Protein 1MC2 (pdb70)

Sequence (122 aa):
SLFELGKMIWQETGKNPVKNYGLYGCNCGVGGRGEPLDATDRCCFVHKCCYKKLTDCDSKKDRYSYKWKNKAIVCGKNQPCMQEMCECDKAFAICLRENLDTYNKSFRYHLKPSCKKTSEQC

Secondary structure (DSSP, 8-state):
-HHHHHHHHHHHH-S-HHHHHSS-TTTSSSS---S-SSHHHHHHHHHHHHHTT-SSS-TTT----EEEETTEEEE-S--HHHHHHHHHHHHHHHHHHHTGGG--GGGSS--GGGPPPP----

Solvent-accessible surface area: 7280 Å² total; per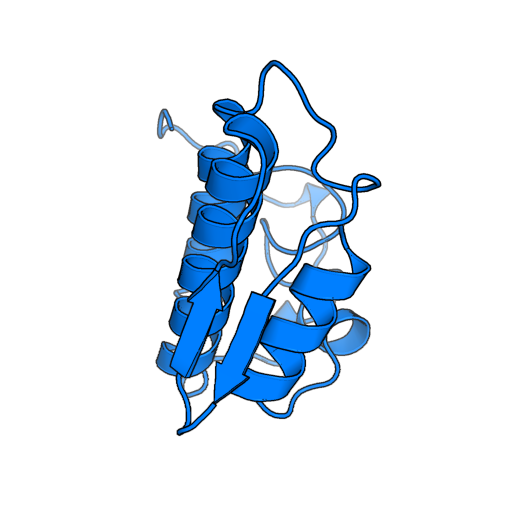-residue (Å²): 0,100,142,10,13,17,114,0,6,136,29,16,19,60,48,79,26,118,102,5,10,9,75,0,0,5,0,1,37,90,57,49,88,1,84,44,68,21,22,1,0,127,3,2,7,96,11,44,19,29,42,130,103,20,116,122,27,56,29,118,135,50,149,17,56,30,142,76,138,132,162,43,2,80,16,19,211,33,130,107,14,24,52,65,0,0,79,2,0,56,60,14,0,63,42,0,97,120,30,57,126,70,34,53,150,85,49,26,136,42,138,31,129,65,31,138,184,28,118,110,160,64

Radius of gyration: 13.83 Å; Cα contacts (8 Å, |Δi|>4): 204; chains: 1; bounding box: 40×31×24 Å

CATH classification: 1.20.90.10

Structure (mmCIF, N/CA/C/O backbone):
data_1MC2
#
_entry.id   1MC2
#
_cell.length_a   44.732
_cell.length_b   59.086
_cell.length_c   45.308
_cell.angle_alpha   90.00
_cell.angle_beta   117.43
_cell.angle_gamma   90.00
#
_symmetry.space_group_name_H-M   'C 1 2 1'
#
loop_
_entity.id
_entity.type
_entity.pdbx_description
1 polymer Acutohaemonlysin
2 non-polymer 'ISOPROPYL ALCOHOL'
3 water water
#
loop_
_atom_site.group_PDB
_atom_site.id
_atom_site.type_symbol
_atom_site.label_atom_id
_atom_site.label_alt_id
_atom_site.label_comp_id
_atom_site.label_asym_id
_atom_site.label_entity_id
_atom_site.label_seq_id
_atom_site.pdbx_PDB_ins_code
_atom_site.Cartn_x
_atom_site.Cartn_y
_atom_site.Cartn_z
_atom_site.occupancy
_atom_site.B_iso_or_equiv
_atom_site.auth_seq_id
_atom_site.auth_comp_id
_atom_site.auth_asym_id
_atom_site.auth_atom_id
_atom_site.pdbx_PDB_model_num
ATOM 1 N N . SER A 1 1 ? 15.431 2.722 3.034 1.00 6.37 1001 SER A N 1
ATOM 2 C CA . SER A 1 1 ? 14.315 2.991 2.112 1.00 7.14 1001 SER A CA 1
ATOM 3 C C . SER A 1 1 ? 13.192 1.997 2.420 1.00 6.18 1001 SER A C 1
ATOM 4 O O . SER A 1 1 ? 13.397 1.026 3.153 1.00 6.05 1001 SER A O 1
ATOM 7 N N . LEU A 1 2 ? 12.040 2.185 1.781 1.00 7.73 1002 LEU A N 1
ATOM 8 C CA . LEU A 1 2 ? 10.977 1.247 1.905 1.00 7.74 1002 LEU A CA 1
ATOM 9 C C . LEU A 1 2 ? 11.418 -0.168 1.507 1.00 6.12 1002 LEU A C 1
ATOM 10 O O . LEU A 1 2 ? 10.832 -1.151 1.997 1.00 7.03 1002 LEU A O 1
ATOM 15 N N . PHE A 1 3 ? 12.382 -0.327 0.606 1.00 5.54 1003 PHE A N 1
ATOM 16 C CA . PHE A 1 3 ? 12.822 -1.645 0.198 1.00 5.22 1003 PHE A CA 1
ATOM 17 C C . PHE A 1 3 ? 13.516 -2.407 1.345 1.00 5.28 1003 PHE A C 1
ATOM 18 O O . PHE A 1 3 ? 13.219 -3.585 1.570 1.00 6.75 1003 PHE A O 1
ATOM 26 N N . GLU A 1 4 ? 14.435 -1.763 2.036 1.00 5.08 1004 GLU A N 1
ATOM 27 C CA . GLU A 1 4 ? 15.050 -2.427 3.203 1.00 4.96 1004 GLU A CA 1
ATOM 28 C C . GLU A 1 4 ? 14.045 -2.688 4.293 1.00 4.99 1004 GLU A C 1
ATOM 29 O O . GLU A 1 4 ? 14.018 -3.766 4.892 1.00 5.68 1004 GLU A O 1
ATOM 35 N N . LEU A 1 5 ? 13.167 -1.705 4.560 1.00 5.22 1005 LEU A N 1
ATOM 36 C CA . LEU A 1 5 ? 12.188 -1.864 5.621 1.00 5.46 1005 LEU A CA 1
ATOM 37 C C . LEU A 1 5 ? 11.273 -3.058 5.322 1.00 5.35 1005 LEU A C 1
ATOM 38 O O . LEU A 1 5 ? 11.004 -3.910 6.178 1.00 5.39 1005 LEU A O 1
ATOM 43 N N . GLY A 1 6 ? 10.756 -3.129 4.085 1.00 5.23 1006 GLY A N 1
ATOM 44 C CA . GLY A 1 6 ? 9.889 -4.227 3.754 1.00 5.49 1006 GLY A CA 1
ATOM 45 C C . GLY A 1 6 ? 10.567 -5.575 3.877 1.00 5.64 1006 GLY A C 1
ATOM 46 O O . GLY A 1 6 ? 9.998 -6.539 4.368 1.00 6.06 1006 GLY A O 1
ATOM 47 N N . LYS A 1 7 ? 11.838 -5.634 3.424 1.00 5.67 1007 LYS A N 1
ATOM 48 C CA . LYS A 1 7 ? 12.555 -6.889 3.553 1.00 6.20 1007 LYS A CA 1
ATOM 49 C C . LYS A 1 7 ? 12.730 -7.293 5.006 1.00 5.48 1007 LYS A C 1
ATOM 50 O O . LYS A 1 7 ? 12.535 -8.473 5.351 1.00 6.22 1007 LYS A O 1
ATOM 56 N N . MET A 1 8 ? 13.078 -6.354 5.882 1.00 5.10 1008 MET A N 1
ATOM 57 C CA . MET A 1 8 ? 13.198 -6.655 7.278 1.00 5.17 1008 MET A CA 1
ATOM 58 C C . MET A 1 8 ? 11.898 -7.157 7.882 1.00 4.96 1008 MET A C 1
ATOM 59 O O . MET A 1 8 ? 11.869 -8.106 8.695 1.00 5.51 1008 MET A O 1
ATOM 64 N N . ILE A 1 9 ? 10.778 -6.507 7.542 1.00 5.07 1009 ILE A N 1
ATOM 65 C CA . ILE A 1 9 ? 9.469 -6.936 8.042 1.00 5.26 1009 ILE A CA 1
ATOM 66 C C . ILE A 1 9 ? 9.191 -8.349 7.590 1.00 5.49 1009 ILE A C 1
ATOM 67 O O . ILE A 1 9 ? 8.738 -9.186 8.396 1.00 5.94 1009 ILE A O 1
ATOM 72 N N . TRP A 1 10 ? 9.436 -8.674 6.319 1.00 5.70 1010 TRP A N 1
ATOM 73 C CA . TRP A 1 10 ? 9.233 -10.012 5.835 1.00 6.70 1010 TRP A CA 1
ATOM 74 C C . TRP A 1 10 ? 10.105 -11.006 6.519 1.00 6.31 1010 TRP A C 1
ATOM 75 O O . TRP A 1 10 ? 9.683 -12.100 6.911 1.00 8.02 1010 TRP A O 1
ATOM 94 N N . GLN A 1 11 ? 11.399 -10.678 6.704 1.00 6.23 1011 GLN A N 1
ATOM 95 C CA . GLN A 1 11 ? 12.331 -11.566 7.381 1.00 6.52 1011 GLN A CA 1
ATOM 96 C C . GLN A 1 11 ? 11.908 -11.858 8.809 1.00 6.48 1011 GLN A C 1
ATOM 97 O O . GLN A 1 11 ? 11.992 -13.005 9.295 1.00 8.20 1011 GLN A O 1
ATOM 103 N N . GLU A 1 12 ? 11.465 -10.841 9.547 1.00 5.73 1012 GLU A N 1
ATOM 104 C CA . GLU A 1 12 ? 11.111 -11.017 10.929 1.00 6.00 1012 GLU A CA 1
ATOM 105 C C . GLU A 1 12 ? 9.742 -11.676 11.141 1.00 6.87 1012 GLU A C 1
ATOM 106 O O . GLU A 1 12 ? 9.561 -12.411 12.102 1.00 8.52 1012 GLU A O 1
ATOM 112 N N . THR A 1 13 ? 8.762 -11.349 10.277 1.00 6.91 1013 THR A N 1
ATOM 113 C CA . THR A 1 13 ? 7.393 -11.764 10.511 1.00 7.27 1013 THR A CA 1
ATOM 114 C C . THR A 1 13 ? 6.889 -12.850 9.591 1.00 6.98 1013 THR A C 1
ATOM 115 O O . THR A 1 13 ? 5.868 -13.480 9.927 1.00 8.54 1013 THR A O 1
ATOM 119 N N . GLY A 1 14 ? 7.504 -13.015 8.419 1.00 7.13 1014 GLY A N 1
ATOM 120 C CA . GLY A 1 14 ? 6.997 -13.905 7.394 1.00 8.59 1014 GLY A CA 1
ATOM 121 C C . GLY A 1 14 ? 5.780 -13.375 6.680 1.00 9.56 1014 GLY A C 1
ATOM 122 O O . GLY A 1 14 ? 5.285 -14.078 5.774 1.00 18.18 1014 GLY A O 1
ATOM 123 N N . LYS A 1 15 ? 5.294 -12.235 6.925 1.00 7.23 1015 LYS A N 1
ATOM 124 C CA . LYS A 1 15 ? 4.118 -11.569 6.356 1.00 7.91 1015 LYS A CA 1
ATOM 125 C C . LYS A 1 15 ? 4.534 -10.680 5.206 1.00 8.40 1015 LYS A C 1
ATOM 126 O O . LYS A 1 15 ? 5.522 -9.965 5.269 1.00 9.37 1015 LYS A O 1
ATOM 132 N N . ASN A 1 16 ? 3.708 -10.651 4.129 1.00 8.02 1016 ASN A N 1
ATOM 133 C CA . ASN A 1 16 ? 3.932 -9.665 3.104 1.00 7.79 1016 ASN A CA 1
ATOM 134 C C . ASN A 1 16 ? 3.790 -8.274 3.726 1.00 6.58 1016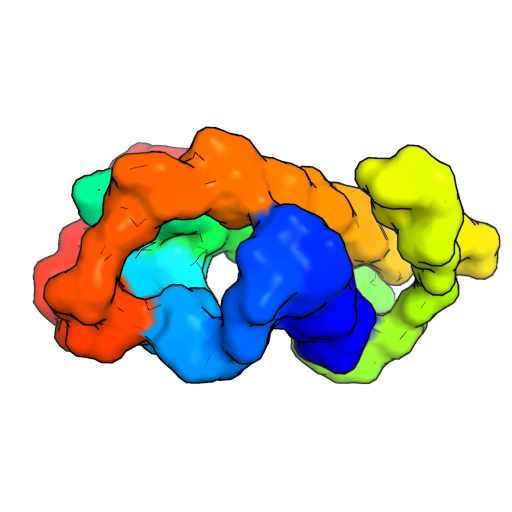 ASN A C 1
ATOM 135 O O . ASN A 1 16 ? 2.735 -7.984 4.333 1.00 6.42 1016 ASN A O 1
ATOM 140 N N . PRO A 1 17 ? 4.795 -7.428 3.608 1.00 6.57 1017 PRO A N 1
ATOM 141 C CA . PRO A 1 17 ? 4.724 -6.170 4.386 1.00 6.70 1017 PRO A CA 1
ATOM 142 C C . PRO A 1 17 ? 3.643 -5.207 3.929 1.00 5.68 1017 PRO A C 1
ATOM 143 O O . PRO A 1 17 ? 2.985 -4.635 4.779 1.00 6.96 1017 PRO A O 1
ATOM 147 N N . VAL A 1 18 ? 3.460 -5.011 2.620 1.00 6.09 1018 VAL A N 1
ATOM 148 C CA . VAL A 1 18 ? 2.480 -4.013 2.199 1.00 7.01 1018 VAL A CA 1
ATOM 149 C C . VAL A 1 18 ? 1.042 -4.458 2.499 1.00 6.08 1018 VAL A C 1
ATOM 150 O O . VAL A 1 18 ? 0.242 -3.675 2.995 1.00 6.60 1018 VAL A O 1
ATOM 157 N N . LYS A 1 19 ? 0.737 -5.730 2.251 1.00 6.42 1019 LYS A N 1
ATOM 158 C CA . LYS A 1 19 ? -0.567 -6.250 2.600 1.00 6.45 1019 LYS A CA 1
ATOM 159 C C . LYS A 1 19 ? -0.855 -6.058 4.077 1.00 6.07 1019 LYS A C 1
ATOM 160 O O . LYS A 1 19 ? -1.945 -5.671 4.494 1.00 6.65 1019 LYS A O 1
ATOM 166 N N . ASN A 1 20 ? 0.122 -6.444 4.920 1.00 5.60 1020 ASN A N 1
ATOM 167 C CA . ASN A 1 20 ? -0.148 -6.564 6.335 1.00 5.54 1020 ASN A CA 1
ATOM 168 C C . ASN A 1 20 ? 0.029 -5.265 7.134 1.00 5.37 1020 ASN A C 1
ATOM 169 O O . ASN A 1 20 ? -0.605 -5.112 8.178 1.00 5.59 1020 ASN A O 1
ATOM 174 N N . TYR A 1 21 ? 0.917 -4.401 6.635 1.00 5.22 1022 TYR A N 1
ATOM 175 C CA . TYR A 1 21 ? 1.291 -3.208 7.400 1.00 5.32 1022 TYR A CA 1
ATOM 176 C C . TYR A 1 21 ? 1.243 -1.921 6.552 1.00 5.96 1022 TYR A C 1
ATOM 177 O O . TYR A 1 21 ? 1.660 -0.880 7.049 1.00 7.47 1022 TYR A O 1
ATOM 186 N N . GLY A 1 22 ? 0.778 -2.015 5.315 1.00 5.58 1023 GLY A N 1
ATOM 187 C CA . GLY A 1 22 ? 0.667 -0.807 4.486 1.00 6.53 1023 GLY A CA 1
ATOM 188 C C . GLY A 1 22 ? -0.466 0.117 4.812 1.00 6.37 1023 GLY A C 1
ATOM 189 O O . GLY A 1 22 ? -0.425 1.290 4.454 1.00 7.29 1023 GLY A O 1
ATOM 190 N N . LEU A 1 23 ? -1.477 -0.399 5.493 1.00 6.30 1024 LEU A N 1
ATOM 191 C CA . LEU A 1 23 ? -2.642 0.401 5.842 1.00 7.85 1024 LEU A CA 1
ATOM 192 C C . LEU A 1 23 ? -3.225 0.026 7.204 1.00 6.35 1024 LEU A C 1
ATOM 193 O O . LEU A 1 23 ? -4.372 0.338 7.505 1.00 7.20 1024 LEU A O 1
ATOM 202 N N . TYR A 1 24 ? -2.397 -0.637 8.049 1.00 5.44 1025 TYR A N 1
ATOM 203 C CA . TYR A 1 24 ? -2.891 -1.156 9.315 1.00 5.33 1025 TYR A CA 1
ATOM 204 C C . TYR A 1 24 ? -3.078 -0.046 10.351 1.00 5.43 1025 TYR A C 1
ATOM 205 O O . TYR A 1 24 ? -2.190 0.790 10.586 1.00 5.60 1025 TYR A O 1
ATOM 214 N N . GLY A 1 25 ? -4.213 -0.110 11.034 1.00 5.52 1026 GLY A N 1
ATOM 215 C CA . GLY A 1 25 ? -4.447 0.744 12.193 1.00 6.12 1026 GLY A CA 1
ATOM 216 C C . GLY A 1 25 ? -4.323 2.207 11.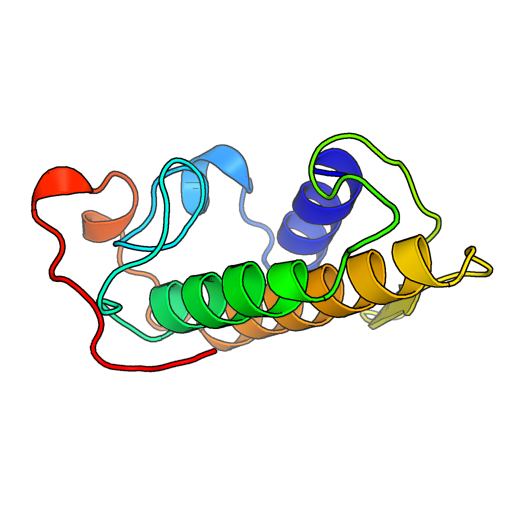852 1.00 6.25 1026 GLY A C 1
ATOM 217 O O . GLY A 1 25 ? -4.573 2.673 10.740 1.00 6.70 1026 GLY A O 1
ATOM 218 N N . CYS A 1 26 ? -3.967 2.970 12.906 1.00 6.59 1027 CYS A N 1
ATOM 219 C CA . CYS A 1 26 ? -3.845 4.407 12.782 1.00 7.37 1027 CYS A CA 1
ATOM 220 C C . CYS A 1 26 ? -2.445 4.914 12.455 1.00 7.16 1027 CYS A C 1
ATOM 221 O O . CYS A 1 26 ? -2.269 6.102 12.238 1.00 9.30 1027 CYS A O 1
ATOM 224 N N . ASN A 1 27 ? -1.467 4.019 12.431 1.00 5.78 1028 ASN A N 1
ATOM 225 C CA . ASN A 1 27 ? -0.079 4.451 12.268 1.00 5.90 1028 ASN A CA 1
ATOM 226 C C . ASN A 1 27 ? 0.718 3.727 11.245 1.00 5.52 1028 ASN A C 1
ATOM 227 O O . ASN A 1 27 ? 1.830 4.201 10.892 1.00 6.28 1028 ASN A O 1
ATOM 232 N N . CYS A 1 28 ? 0.292 2.569 10.759 1.00 5.26 1029 CYS A N 1
ATOM 233 C CA . CYS A 1 28 ? 1.127 1.793 9.859 1.00 5.13 1029 CYS A CA 1
ATOM 234 C C . CYS A 1 28 ? 0.899 2.180 8.398 1.00 5.91 1029 CYS A C 1
ATOM 235 O O . CYS A 1 28 ? -0.233 2.169 7.923 1.00 7.20 1029 CYS A O 1
ATOM 238 N N . GLY A 1 29 ? 1.986 2.451 7.697 1.00 6.39 1030 GLY A N 1
ATOM 239 C CA . GLY A 1 29 ? 1.925 2.610 6.266 1.00 7.76 1030 GLY A CA 1
ATOM 240 C C . GLY A 1 29 ? 1.540 3.978 5.873 1.00 8.86 1030 GLY A C 1
ATOM 241 O O . GLY A 1 29 ? 2.116 4.937 6.310 1.00 12.62 1030 GLY A O 1
ATOM 242 N N . VAL A 1 30 ? 0.563 4.028 4.959 1.00 10.10 1031 VAL A N 1
ATOM 243 C CA . VAL A 1 30 ? 0.105 5.316 4.453 1.00 12.70 1031 VAL A CA 1
ATOM 244 C C . VAL A 1 30 ? -0.494 6.215 5.533 1.00 15.51 1031 VAL A C 1
ATOM 245 O O . VAL A 1 30 ? -0.915 5.730 6.563 1.00 14.83 1031 VAL A O 1
ATOM 249 N N . GLY A 1 31 ? -0.357 7.496 5.355 1.00 16.20 1032 GLY A N 1
ATOM 250 C CA . GLY A 1 31 ? -0.896 8.393 6.377 1.00 17.23 1032 GLY A CA 1
ATOM 251 C C . GLY A 1 31 ? 0.148 8.709 7.420 1.00 15.43 1032 GLY A C 1
ATOM 252 O O . GLY A 1 31 ? 1.334 8.303 7.372 1.00 18.61 1032 GLY A O 1
ATOM 253 N N . GLY A 1 32 ? -0.362 9.402 8.438 1.00 16.72 1033 GLY A N 1
ATOM 254 C CA . GLY A 1 32 ? 0.548 9.884 9.515 1.00 14.11 1033 GLY A CA 1
ATOM 255 C C . GLY A 1 32 ? 0.317 9.045 10.780 1.00 8.97 1033 GLY A C 1
ATOM 256 O O . GLY A 1 32 ? 0.155 7.842 10.709 1.00 11.36 1033 GLY A O 1
ATOM 257 N N . ARG A 1 33 ? 0.396 9.712 11.916 1.00 8.34 1034 ARG A N 1
ATOM 258 C CA . ARG A 1 33 ? 0.227 9.108 13.210 1.00 7.79 1034 ARG A CA 1
ATOM 259 C C . ARG A 1 33 ? -1.098 9.500 13.861 1.00 7.87 1034 ARG A C 1
ATOM 260 O O . ARG A 1 33 ? -1.669 10.585 13.659 1.00 9.25 1034 ARG A O 1
ATOM 268 N N . GLY A 1 34 ? -1.559 8.683 14.768 1.00 7.76 1035 GLY A N 1
ATOM 269 C CA . GLY A 1 34 ? -2.757 8.871 15.561 1.00 8.84 1035 GLY A CA 1
ATOM 270 C C . GLY A 1 34 ? -2.738 7.945 16.739 1.00 8.32 1035 GLY A C 1
ATOM 271 O O . GLY A 1 34 ? -1.834 7.117 16.830 1.00 8.34 1035 GLY A O 1
ATOM 272 N N . GLU A 1 35 ? -3.686 8.059 17.671 1.00 9.07 1036 GLU A N 1
ATOM 273 C CA . GLU A 1 35 ? -3.660 7.218 18.836 1.00 9.37 1036 GLU A CA 1
ATOM 274 C C . GLU A 1 35 ? -3.697 5.737 18.388 1.00 8.49 1036 GLU A C 1
ATOM 275 O O . GLU A 1 35 ? -4.596 5.324 17.586 1.00 9.35 1036 GLU A O 1
ATOM 281 N N . PRO A 1 36 ? -2.759 4.928 18.825 1.00 8.45 1037 PRO A N 1
ATOM 282 C CA . PRO A 1 36 ? -2.713 3.556 18.327 1.00 7.84 1037 PRO A CA 1
ATOM 283 C C . PRO A 1 36 ? -3.826 2.696 18.826 1.00 7.69 1037 PRO A C 1
ATOM 284 O O . PRO A 1 36 ? -4.323 2.831 19.957 1.00 9.35 1037 PRO A O 1
ATOM 288 N N . LEU A 1 37 ? -4.204 1.736 17.978 1.00 6.97 1038 LEU A N 1
ATOM 289 C CA . LEU A 1 37 ? -5.317 0.821 18.297 1.00 7.45 1038 LEU A CA 1
ATOM 290 C C . LEU A 1 37 ? -4.901 -0.380 19.110 1.00 7.13 1038 LEU A C 1
ATOM 291 O O . LEU A 1 37 ? -5.745 -1.018 19.756 1.00 8.58 1038 LEU A O 1
ATOM 296 N N . ASP A 1 38 ? -3.636 -0.785 19.039 1.00 6.29 1039 ASP A N 1
ATOM 297 C CA . ASP A 1 38 ? -3.146 -2.045 19.632 1.00 6.24 1039 ASP A CA 1
ATOM 298 C C . ASP A 1 38 ? -1.610 -2.031 19.576 1.00 5.55 1039 ASP A C 1
ATOM 299 O O . ASP A 1 38 ? -1.002 -1.023 19.193 1.00 5.64 1039 ASP A O 1
ATOM 304 N N . ALA A 1 39 ? -1.005 -3.125 19.978 1.00 5.43 1040 ALA A N 1
ATOM 305 C CA . ALA A 1 39 ? 0.446 -3.171 20.108 1.00 5.27 1040 ALA A CA 1
ATOM 306 C C . ALA A 1 39 ? 1.138 -3.046 18.747 1.00 5.07 1040 ALA A C 1
ATOM 307 O O . ALA A 1 39 ? 2.155 -2.374 18.634 1.00 5.20 1040 ALA A O 1
ATOM 309 N N . THR A 1 40 ? 0.636 -3.758 17.725 1.00 4.92 1041 THR A N 1
ATOM 310 C CA . THR A 1 40 ? 1.199 -3.603 16.391 1.00 4.61 1041 THR A CA 1
ATOM 311 C C . THR A 1 40 ? 1.194 -2.150 15.960 1.00 4.65 1041 THR A C 1
ATOM 312 O O . THR A 1 40 ? 2.173 -1.606 15.437 1.00 4.57 1041 THR A O 1
ATOM 316 N N . ASP A 1 41 ? 0.042 -1.485 16.180 1.00 4.69 1042 ASP A N 1
ATOM 317 C CA . ASP A 1 41 ? -0.083 -0.103 15.763 1.00 5.05 1042 ASP A CA 1
ATOM 318 C C . ASP A 1 41 ? 0.878 0.785 16.567 1.00 4.91 1042 ASP A C 1
ATOM 319 O O . ASP A 1 41 ? 1.435 1.761 16.018 1.00 5.38 1042 ASP A O 1
ATOM 324 N N . ARG A 1 42 ? 1.085 0.495 17.823 1.00 5.17 1043 ARG A N 1
ATOM 325 C CA . ARG A 1 42 ? 2.082 1.221 18.618 1.00 5.56 1043 ARG A CA 1
ATOM 326 C C . ARG A 1 42 ? 3.462 1.071 18.029 1.00 4.97 1043 ARG A C 1
ATOM 327 O O . ARG A 1 42 ? 4.243 2.046 17.979 1.00 5.38 1043 ARG A O 1
ATOM 342 N N . CYS A 1 43 ? 3.823 -0.118 17.534 1.00 4.41 1044 CYS A N 1
ATOM 343 C CA . CYS A 1 43 ? 5.099 -0.267 16.859 1.00 4.23 1044 CYS A CA 1
ATOM 344 C C . CYS A 1 43 ? 5.240 0.754 15.742 1.00 4.13 1044 CYS A C 1
ATOM 345 O O . CYS A 1 43 ? 6.289 1.360 15.543 1.00 4.36 1044 CYS A O 1
ATOM 348 N N . CYS A 1 44 ? 4.157 0.899 14.955 1.00 4.03 1045 CYS A N 1
ATOM 349 C CA . CYS A 1 44 ? 4.160 1.792 13.829 1.00 4.31 1045 CYS A CA 1
ATOM 350 C C . CYS A 1 44 ? 4.255 3.281 14.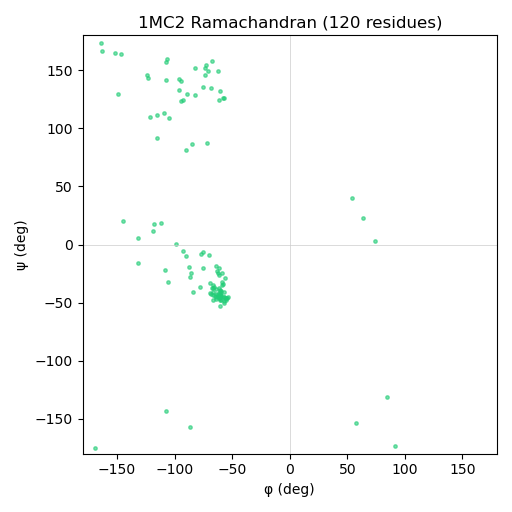272 1.00 4.34 1045 CYS A C 1
ATOM 351 O O . CYS A 1 44 ? 4.914 4.074 13.583 1.00 4.72 1045 CYS A O 1
ATOM 354 N N . PHE A 1 45 ? 3.611 3.631 15.361 1.00 4.62 1046 PHE A N 1
ATOM 355 C CA . PHE A 1 45 ? 3.705 4.977 15.916 1.00 4.82 1046 PHE A CA 1
ATOM 356 C C . PHE A 1 45 ? 5.174 5.274 16.283 1.00 4.78 1046 PHE A C 1
ATOM 357 O O . PHE A 1 45 ? 5.728 6.311 15.907 1.00 5.21 1046 PHE A O 1
ATOM 365 N N . VAL A 1 46 ? 5.765 4.368 17.072 1.00 4.49 1047 VAL A N 1
ATOM 366 C CA . VAL A 1 46 ? 7.158 4.548 17.513 1.00 4.83 1047 VAL A CA 1
ATOM 367 C C . VAL A 1 46 ? 8.076 4.681 16.339 1.00 4.39 1047 VAL A C 1
ATOM 368 O O . VAL A 1 46 ? 8.997 5.515 16.300 1.00 4.96 1047 VAL A O 1
ATOM 372 N N . HIS A 1 47 ? 7.860 3.864 15.278 1.00 4.25 1048 HIS A N 1
ATOM 373 C CA . HIS A 1 47 ? 8.702 3.908 14.105 1.00 4.11 1048 HIS A CA 1
ATOM 374 C C . HIS A 1 47 ? 8.631 5.232 13.369 1.00 4.16 1048 HIS A C 1
ATOM 375 O O . HIS A 1 47 ? 9.646 5.799 12.987 1.00 4.78 1048 HIS A O 1
ATOM 382 N N . LYS A 1 48 ? 7.403 5.766 13.169 1.00 4.50 1049 LYS A N 1
ATOM 383 C CA . LYS A 1 48 ? 7.305 7.067 12.531 1.00 5.74 1049 LYS A CA 1
ATOM 384 C C . LYS A 1 48 ? 7.952 8.158 13.413 1.00 5.71 1049 LYS A C 1
ATOM 385 O O . LYS A 1 48 ? 8.581 9.059 12.887 1.00 6.22 1049 LYS A O 1
ATOM 391 N N . CYS A 1 49 ? 7.793 8.079 14.726 1.00 5.84 1050 CYS A N 1
ATOM 392 C CA . CYS A 1 49 ? 8.514 9.013 15.578 1.00 6.03 1050 CYS A CA 1
ATOM 393 C C . CYS A 1 49 ? 10.021 8.873 15.433 1.00 6.07 1050 CYS A C 1
ATOM 394 O O . CYS A 1 49 ? 10.722 9.895 15.437 1.00 6.79 1050 CYS A O 1
ATOM 397 N N . CYS A 1 50 ? 10.499 7.658 15.273 1.00 5.74 1051 CYS A N 1
ATOM 398 C CA . CYS A 1 50 ? 11.951 7.419 15.108 1.00 5.87 1051 CYS A CA 1
ATOM 399 C C . CYS A 1 50 ? 12.476 8.133 13.896 1.00 6.04 1051 CYS A C 1
ATOM 400 O O . CYS A 1 50 ? 13.547 8.719 13.911 1.00 7.23 1051 CYS A O 1
ATOM 403 N N . TYR A 1 51 ? 11.695 8.116 12.825 1.00 5.83 1052 TYR A N 1
ATOM 404 C CA . TYR A 1 51 ? 12.068 8.784 11.611 1.00 6.70 1052 TYR A CA 1
ATOM 405 C C . TYR A 1 51 ? 12.175 10.297 11.797 1.00 6.83 1052 TYR A C 1
ATOM 406 O O . TYR A 1 51 ? 12.830 10.943 10.929 1.00 6.95 1052 TYR A O 1
ATOM 415 N N . LYS A 1 52 ? 11.622 10.924 12.814 1.00 8.48 1053 LYS A N 1
ATOM 416 C CA . LYS A 1 52 ? 11.743 12.406 12.980 1.00 10.33 1053 LYS A CA 1
ATOM 417 C C . LYS A 1 52 ? 13.204 12.828 13.129 1.00 9.84 1053 LYS A C 1
ATOM 418 O O . LYS A 1 52 ? 13.472 13.941 12.744 1.00 13.15 1053 LYS A O 1
ATOM 424 N N . LYS A 1 53 ? 14.104 11.989 13.61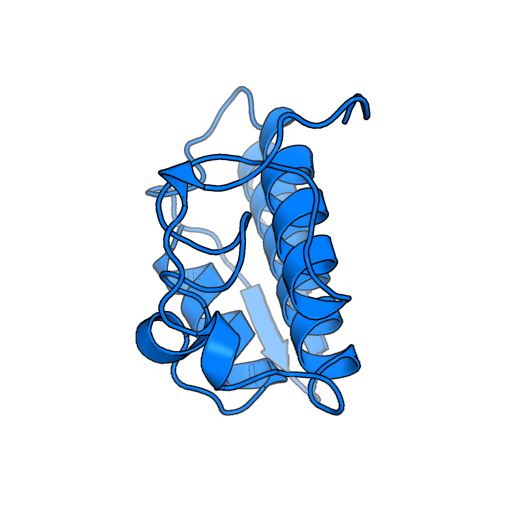1 1.00 9.91 1057 LYS A N 1
ATOM 425 C CA . LYS A 1 53 ? 15.512 12.403 13.732 1.00 10.69 1057 LYS A CA 1
ATOM 426 C C . LYS A 1 53 ? 16.284 12.451 12.447 1.00 10.71 1057 LYS A C 1
ATOM 427 O O . LYS A 1 53 ? 17.433 12.878 12.403 1.00 12.34 1057 LYS A O 1
ATOM 433 N N . LEU A 1 54 ? 15.671 11.995 11.363 1.00 9.74 1058 LEU A N 1
ATOM 434 C CA . LEU A 1 54 ? 16.392 11.927 10.096 1.00 10.48 1058 LEU A CA 1
ATOM 435 C C . LEU A 1 54 ? 16.364 13.222 9.360 1.00 12.91 1058 LEU A C 1
ATOM 436 O O . LEU A 1 54 ? 15.631 13.445 8.416 1.00 21.50 1058 LEU A O 1
ATOM 441 N N . THR A 1 55 ? 17.337 14.060 9.716 1.00 11.23 1059 THR A N 1
ATOM 442 C CA . THR A 1 55 ? 17.395 15.373 9.130 1.00 13.14 1059 THR A CA 1
ATOM 443 C C . THR A 1 55 ? 18.170 15.451 7.825 1.00 10.45 1059 THR A C 1
ATOM 444 O O . THR A 1 55 ? 17.969 16.404 7.072 1.00 12.46 1059 THR A O 1
ATOM 448 N N . ASP A 1 56 ? 19.006 14.470 7.582 1.00 9.85 1060 ASP A N 1
ATOM 449 C CA . ASP A 1 56 ? 19.931 14.519 6.449 1.00 10.90 1060 ASP A CA 1
ATOM 450 C C . ASP A 1 56 ? 19.712 13.423 5.423 1.00 10.36 1060 ASP A C 1
ATOM 451 O O . ASP A 1 56 ? 20.586 13.176 4.574 1.00 12.96 1060 ASP A O 1
ATOM 456 N N . CYS A 1 57 ? 18.548 12.771 5.431 1.00 8.98 1061 CYS A N 1
ATOM 457 C CA . CYS A 1 57 ? 18.299 11.642 4.552 1.00 8.56 1061 CYS A CA 1
ATOM 458 C C . CYS A 1 57 ? 16.796 11.407 4.486 1.00 8.33 1061 CYS A C 1
ATOM 459 O O . CYS A 1 57 ? 16.049 11.914 5.338 1.00 10.05 1061 CYS A O 1
ATOM 462 N N . ASP A 1 58 ? 16.404 10.584 3.510 1.00 8.36 1067 ASP A N 1
ATOM 463 C CA . ASP A 1 58 ? 14.989 10.353 3.145 1.00 8.57 1067 ASP A CA 1
ATOM 464 C C . ASP A 1 58 ? 14.610 8.915 3.420 1.00 7.15 1067 ASP A C 1
ATOM 465 O O . ASP A 1 58 ? 15.127 7.981 2.814 1.00 7.60 1067 ASP A O 1
ATOM 470 N N . SER A 1 59 ? 13.755 8.733 4.395 1.00 7.44 1068 SER A N 1
ATOM 471 C CA . SER A 1 59 ? 13.369 7.400 4.915 1.00 7.79 1068 SER A CA 1
ATOM 472 C C . SER A 1 59 ? 12.692 6.554 3.890 1.00 7.78 1068 SER A C 1
ATOM 473 O O . SER A 1 59 ? 12.713 5.318 4.046 1.00 8.73 1068 SER A O 1
ATOM 476 N N . LYS A 1 60 ? 12.082 7.145 2.903 1.00 8.02 1069 LYS A N 1
ATOM 477 C CA . LYS A 1 60 ? 11.380 6.415 1.888 1.00 8.95 1069 LYS A CA 1
ATOM 478 C C . LYS A 1 60 ? 12.290 5.909 0.766 1.00 8.67 1069 LYS A C 1
ATOM 479 O O . LYS A 1 60 ? 12.163 4.808 0.264 1.00 10.32 1069 LYS A O 1
ATOM 485 N N . LYS A 1 61 ? 13.226 6.747 0.344 1.00 8.39 1070 LYS A N 1
ATOM 486 C CA . LYS A 1 61 ? 13.979 6.561 -0.884 1.00 10.44 1070 LYS A CA 1
ATOM 487 C C . LYS A 1 61 ? 15.411 6.101 -0.721 1.00 7.33 1070 LYS A C 1
ATOM 488 O O . LYS A 1 61 ? 15.944 5.424 -1.579 1.00 8.33 1070 LYS A O 1
ATOM 494 N N . ASP A 1 62 ? 16.062 6.516 0.362 1.00 7.21 1071 ASP A N 1
ATOM 495 C CA . ASP A 1 62 ? 17.519 6.320 0.438 1.00 6.90 1071 ASP A CA 1
ATOM 496 C C . ASP A 1 62 ? 17.845 4.908 0.894 1.00 5.98 1071 ASP A C 1
ATOM 497 O O . ASP A 1 62 ? 17.332 4.400 1.882 1.00 8.03 1071 ASP A O 1
ATOM 502 N N . ARG A 1 63 ? 18.708 4.253 0.123 1.00 6.18 1072 ARG A N 1
ATOM 503 C CA . ARG A 1 63 ? 19.082 2.870 0.336 1.00 6.12 1072 ARG A CA 1
ATOM 504 C C . ARG A 1 63 ? 20.163 2.792 1.396 1.00 5.73 1072 ARG A C 1
ATOM 505 O O . ARG A 1 63 ? 20.985 3.711 1.566 1.00 8.11 1072 ARG A O 1
ATOM 513 N N . TYR A 1 64 ? 20.241 1.688 2.130 1.00 6.44 1073 TYR A N 1
ATOM 514 C CA . TYR A 1 64 ? 21.259 1.467 3.119 1.00 5.82 1073 TYR A CA 1
ATOM 515 C C . TYR A 1 64 ? 21.596 -0.012 3.146 1.00 5.30 1073 TYR A C 1
ATOM 516 O O . TYR A 1 64 ? 20.866 -0.842 2.620 1.00 6.53 1073 TYR A O 1
ATOM 525 N N . SER A 1 65 ? 22.705 -0.375 3.739 1.00 5.84 1074 SER A N 1
ATOM 526 C CA . SER A 1 65 ? 23.205 -1.698 3.841 1.00 5.84 1074 SER A CA 1
ATOM 527 C C . SER A 1 65 ? 22.817 -2.333 5.169 1.00 5.38 1074 SER A C 1
ATOM 528 O O . SER A 1 65 ? 23.026 -1.752 6.258 1.00 6.01 1074 SER A O 1
ATOM 531 N N . TYR A 1 66 ? 22.323 -3.567 5.130 1.00 5.89 1075 TYR A N 1
ATOM 532 C CA . TYR A 1 66 ? 22.173 -4.357 6.334 1.00 5.79 1075 TYR A CA 1
ATOM 533 C C . TYR A 1 66 ? 22.279 -5.826 5.946 1.00 6.55 1075 TYR A C 1
ATOM 534 O O . TYR A 1 66 ? 22.132 -6.165 4.780 1.00 7.60 1075 TYR A O 1
ATOM 543 N N . LYS A 1 67 ? 22.469 -6.675 6.937 1.00 6.96 1076 LYS A N 1
ATOM 544 C CA . LYS A 1 67 ? 22.480 -8.103 6.764 1.00 8.58 1076 LYS A CA 1
ATOM 545 C C . LYS A 1 67 ? 21.452 -8.761 7.640 1.00 6.87 1076 LYS A C 1
ATOM 546 O O . LYS A 1 67 ? 21.246 -8.358 8.789 1.00 8.00 1076 LYS A O 1
ATOM 552 N N . TRP A 1 68 ? 20.833 -9.796 7.151 1.00 7.31 1077 TRP A N 1
ATOM 553 C CA . TRP A 1 68 ? 19.961 -10.731 7.896 1.00 7.03 1077 TRP A CA 1
ATOM 554 C C . TRP A 1 68 ? 20.774 -11.992 8.079 1.00 7.75 1077 TRP A C 1
ATOM 555 O O . TRP A 1 68 ? 21.072 -12.703 7.098 1.00 10.37 1077 TRP A O 1
ATOM 566 N N . LYS A 1 69 ? 21.196 -12.236 9.302 1.00 8.38 1078 LYS A N 1
ATOM 567 C CA . LYS A 1 69 ? 22.163 -13.328 9.572 1.00 11.33 1078 LYS A CA 1
ATOM 568 C C . LYS A 1 69 ? 21.893 -13.862 10.972 1.00 9.04 1078 LYS A C 1
ATOM 569 O O . LYS A 1 69 ? 21.789 -13.102 11.939 1.00 9.21 1078 LYS A O 1
ATOM 575 N N . ASN A 1 70 ? 21.763 -15.180 11.069 1.00 9.56 1079 ASN A N 1
ATOM 576 C CA . ASN A 1 70 ? 21.498 -15.793 12.360 1.00 8.72 1079 ASN A CA 1
ATOM 577 C C . ASN A 1 70 ? 20.268 -15.203 13.079 1.00 7.75 1079 ASN A C 1
ATOM 578 O O . ASN A 1 70 ? 20.282 -15.008 14.277 1.00 8.68 1079 ASN A O 1
ATOM 583 N N . LYS A 1 71 ? 19.235 -14.944 12.278 1.00 8.68 1080 LYS A N 1
ATOM 584 C CA . LYS A 1 71 ? 17.974 -14.411 12.822 1.00 8.53 1080 LYS A CA 1
ATOM 585 C C . LYS A 1 71 ? 18.111 -13.032 13.461 1.00 7.98 1080 LYS A C 1
ATOM 586 O O . LYS A 1 71 ? 17.301 -12.641 14.277 1.00 9.16 1080 LYS A O 1
ATOM 592 N N . ALA A 1 72 ? 19.143 -12.318 13.045 1.00 8.05 1081 ALA A N 1
ATOM 593 C CA . ALA A 1 72 ? 19.416 -10.973 13.528 1.00 7.40 1081 ALA A CA 1
ATOM 594 C C . ALA A 1 72 ? 19.496 -10.038 12.321 1.00 6.44 1081 ALA A C 1
ATOM 595 O O . ALA A 1 72 ? 20.020 -10.395 11.265 1.00 7.22 1081 ALA A O 1
ATOM 597 N N . ILE A 1 73 ? 19.043 -8.810 12.561 1.00 5.89 1082 ILE A N 1
ATOM 598 C CA . ILE A 1 73 ? 19.252 -7.698 11.643 1.00 5.62 1082 ILE A CA 1
ATOM 599 C C . ILE A 1 73 ? 20.496 -6.945 12.104 1.00 5.85 1082 ILE A C 1
ATOM 600 O O . ILE A 1 73 ? 20.553 -6.523 13.269 1.00 6.78 1082 ILE A O 1
ATOM 605 N N . VAL A 1 74 ? 21.480 -6.805 11.227 1.00 6.05 1083 VAL A N 1
ATOM 606 C CA . VAL A 1 74 ? 22.746 -6.103 11.560 1.00 6.54 1083 VAL A CA 1
ATOM 607 C C . VAL A 1 74 ? 22.872 -4.970 10.580 1.00 6.29 1083 VAL A C 1
ATOM 608 O O . VAL A 1 74 ? 23.170 -5.173 9.389 1.00 6.71 1083 VAL A O 1
ATOM 612 N N . CYS A 1 75 ? 22.710 -3.745 11.057 1.00 5.81 1084 CYS A N 1
ATOM 613 C CA . CYS A 1 75 ? 22.892 -2.573 10.219 1.00 5.50 1084 CYS A CA 1
ATOM 614 C C . CYS A 1 75 ? 24.387 -2.455 9.856 1.00 6.11 1084 CYS A C 1
ATOM 615 O O . CYS A 1 75 ? 25.266 -2.628 10.678 1.00 7.31 1084 CYS A O 1
ATOM 618 N N . GLY A 1 76 ? 24.627 -2.197 8.594 1.00 6.01 1086 GLY A N 1
ATOM 619 C CA . GLY A 1 76 ? 25.964 -2.210 8.036 1.00 6.41 1086 GLY A CA 1
ATOM 620 C C . GLY A 1 76 ? 26.710 -0.935 8.155 1.00 5.71 1086 GLY A C 1
ATOM 621 O O . GLY A 1 76 ? 26.437 -0.074 8.987 1.00 7.02 1086 GLY A O 1
ATOM 622 N N . LYS A 1 77 ? 27.703 -0.760 7.259 1.00 5.67 1087 LYS A N 1
ATOM 623 C CA . LYS A 1 77 ? 28.637 0.372 7.338 1.00 6.16 1087 LYS A CA 1
ATOM 624 C C . LYS A 1 77 ? 28.047 1.514 6.536 1.00 5.44 1087 LYS A C 1
ATOM 625 O O . LYS A 1 77 ? 28.397 1.763 5.371 1.00 6.16 1087 LYS A O 1
ATOM 631 N N . ASN A 1 78 ? 27.128 2.209 7.192 1.00 6.28 1088 ASN A N 1
ATOM 632 C CA . ASN A 1 78 ? 26.337 3.256 6.603 1.00 6.02 1088 ASN A CA 1
ATOM 633 C C . ASN A 1 78 ? 26.782 4.641 7.086 1.00 6.16 1088 ASN A C 1
ATOM 634 O O . ASN A 1 78 ? 27.403 4.777 8.139 1.00 7.39 1088 ASN A O 1
ATOM 639 N N . GLN A 1 79 ? 26.421 5.629 6.305 1.00 6.18 1089 GLN A N 1
ATOM 640 C CA . GLN A 1 79 ? 26.577 7.022 6.740 1.00 6.94 1089 GLN A CA 1
ATOM 641 C C . GLN A 1 79 ? 25.634 7.306 7.884 1.00 6.37 1089 GLN A C 1
ATOM 642 O O . GLN A 1 79 ? 24.644 6.590 8.071 1.00 6.31 1089 GLN A O 1
ATOM 648 N N . PRO A 1 80 ? 25.920 8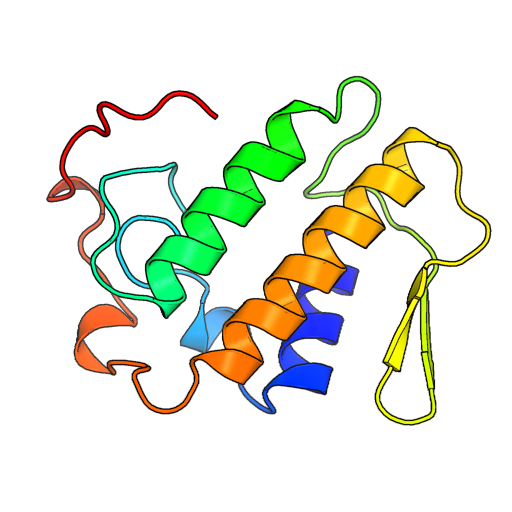.319 8.695 1.00 6.95 1090 PRO A N 1
ATOM 649 C CA . PRO A 1 80 ? 25.194 8.462 9.961 1.00 7.26 1090 PRO A CA 1
ATOM 650 C C . PRO A 1 80 ? 23.661 8.513 9.861 1.00 6.62 1090 PRO A C 1
ATOM 651 O O . PRO A 1 80 ? 22.981 7.816 10.638 1.00 6.87 1090 PRO A O 1
ATOM 655 N N . CYS A 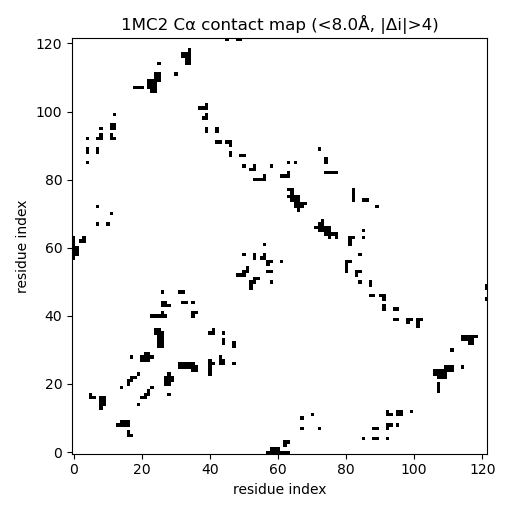1 81 ? 23.109 9.321 8.961 1.00 6.94 1091 CYS A N 1
ATOM 656 C CA . CYS A 1 81 ? 21.643 9.397 8.905 1.00 6.85 1091 CYS A CA 1
ATOM 657 C C . CYS A 1 81 ? 21.055 8.077 8.442 1.00 5.96 1091 CYS A C 1
ATOM 658 O O . CYS A 1 81 ? 20.013 7.649 8.931 1.00 5.97 1091 CYS A O 1
ATOM 661 N N . MET A 1 82 ? 21.735 7.437 7.508 1.00 6.19 1092 MET A N 1
ATOM 662 C CA . MET A 1 82 ? 21.277 6.163 6.965 1.00 5.83 1092 MET A CA 1
ATOM 663 C C . MET A 1 82 ? 21.344 5.084 8.050 1.00 5.41 1092 MET A C 1
ATOM 664 O O . MET A 1 82 ? 20.462 4.195 8.095 1.00 5.62 1092 MET A O 1
ATOM 673 N N . GLN A 1 83 ? 22.328 5.134 8.935 1.00 5.68 1093 GLN A N 1
ATOM 674 C CA . GLN A 1 83 ? 22.401 4.185 10.026 1.00 5.71 1093 GLN A CA 1
ATOM 675 C C . GLN A 1 83 ? 21.232 4.406 11.004 1.00 5.42 1093 GLN A C 1
ATOM 676 O O . GLN A 1 83 ? 20.638 3.462 11.505 1.00 5.47 1093 GLN A O 1
ATOM 682 N N . GLU A 1 84 ? 20.906 5.652 11.280 1.00 5.44 1094 GLU A N 1
ATOM 683 C CA . GLU A 1 84 ? 19.737 5.977 12.107 1.00 5.85 1094 GLU A CA 1
ATOM 684 C C . GLU A 1 84 ? 18.485 5.362 11.477 1.00 5.10 1094 GLU A C 1
ATOM 685 O O . GLU A 1 84 ? 17.620 4.793 12.178 1.00 5.29 1094 GLU A O 1
ATOM 691 N N . MET A 1 85 ? 18.349 5.524 10.170 1.00 4.95 1095 MET A N 1
ATOM 692 C CA . MET A 1 85 ? 17.201 4.978 9.459 1.00 5.16 1095 MET A CA 1
ATOM 693 C C . MET A 1 85 ? 17.136 3.449 9.607 1.00 4.58 1095 MET A C 1
ATOM 694 O O . MET A 1 85 ? 16.077 2.880 9.915 1.00 4.64 1095 MET A O 1
ATOM 699 N N . CYS A 1 86 ? 18.272 2.793 9.377 1.00 4.34 1096 CYS A N 1
ATOM 700 C CA . CYS A 1 86 ? 18.362 1.351 9.539 1.00 4.40 1096 CYS A CA 1
ATOM 701 C C . CYS A 1 86 ? 17.946 0.907 10.917 1.00 4.08 1096 CYS A C 1
ATOM 702 O O . CYS A 1 86 ? 17.196 -0.055 11.096 1.00 4.46 1096 CYS A O 1
ATOM 705 N N . GLU A 1 87 ? 18.450 1.623 11.952 1.00 4.37 1097 GLU A N 1
ATOM 706 C CA . GLU A 1 87 ? 18.140 1.225 13.300 1.00 4.34 1097 GLU A CA 1
ATOM 707 C C . GLU A 1 87 ? 16.663 1.470 13.659 1.00 4.33 1097 GLU A C 1
ATOM 708 O O . GLU A 1 87 ? 16.059 0.712 14.422 1.00 5.01 1097 GLU A O 1
ATOM 714 N N . CYS A 1 88 ? 16.053 2.518 13.098 1.00 4.22 1098 CYS A N 1
ATOM 715 C CA . CYS A 1 88 ? 14.609 2.693 13.265 1.00 4.14 1098 CYS A CA 1
ATOM 716 C C . CYS A 1 88 ? 13.841 1.504 12.661 1.00 3.95 1098 CYS A C 1
ATOM 717 O O . CYS A 1 88 ? 12.896 0.999 13.264 1.00 4.38 1098 CYS A O 1
ATOM 720 N N . ASP A 1 89 ? 14.240 1.116 11.451 1.00 4.18 1099 ASP A N 1
ATOM 721 C CA . ASP A 1 89 ? 13.564 0.035 10.710 1.00 4.05 1099 ASP A CA 1
ATOM 722 C C . ASP A 1 89 ? 13.729 -1.283 11.444 1.00 4.22 1099 ASP A C 1
ATOM 723 O O . ASP A 1 89 ? 12.786 -2.076 11.549 1.00 4.45 1099 ASP A O 1
ATOM 728 N N . LYS A 1 90 ? 14.954 -1.562 11.920 1.00 4.19 1100 LYS A N 1
ATOM 729 C CA . LYS A 1 90 ? 15.231 -2.798 12.651 1.00 4.51 1100 LYS A CA 1
ATOM 730 C C . LYS A 1 90 ? 14.348 -2.947 13.854 1.00 4.12 1100 LYS A C 1
ATOM 731 O O . LYS A 1 90 ? 13.726 -3.980 14.085 1.00 4.53 1100 LYS A O 1
ATOM 737 N N . ALA A 1 91 ? 14.296 -1.878 14.688 1.00 4.34 1101 ALA A N 1
ATOM 738 C CA . ALA A 1 91 ? 13.508 -1.955 15.906 1.00 4.56 1101 ALA A CA 1
ATOM 739 C C . ALA A 1 91 ? 12.038 -2.216 15.578 1.00 4.35 1101 ALA A C 1
ATOM 740 O O . ALA A 1 91 ? 11.341 -2.953 16.274 1.00 4.50 1101 ALA A O 1
ATOM 742 N N . PHE A 1 92 ? 11.577 -1.561 14.513 1.00 3.93 1102 PHE A N 1
ATOM 743 C CA . PHE A 1 92 ? 10.186 -1.698 14.096 1.00 4.03 1102 PHE A CA 1
ATOM 744 C C . PHE A 1 92 ? 9.868 -3.111 13.671 1.00 3.98 1102 PHE A C 1
ATOM 745 O O . PHE A 1 92 ? 8.850 -3.682 14.074 1.00 4.17 1102 PHE A O 1
ATOM 753 N N . ALA A 1 93 ? 10.720 -3.713 12.843 1.00 4.05 1103 ALA A N 1
ATOM 754 C CA . ALA A 1 93 ? 10.480 -5.078 12.370 1.00 4.20 1103 ALA A CA 1
ATOM 755 C C . ALA A 1 93 ? 10.434 -6.054 13.551 1.00 4.17 1103 ALA A C 1
ATOM 756 O O . ALA A 1 93 ? 9.609 -6.974 13.583 1.00 4.79 1103 ALA A O 1
ATOM 758 N N . ILE A 1 94 ? 11.360 -5.887 14.512 1.00 4.43 1104 ILE A N 1
ATOM 759 C CA . ILE A 1 94 ? 11.367 -6.715 15.706 1.00 4.74 1104 ILE A CA 1
ATOM 760 C C . ILE A 1 94 ? 10.065 -6.532 16.478 1.00 4.67 1104 ILE A C 1
ATOM 761 O O . ILE A 1 94 ? 9.452 -7.490 16.948 1.00 5.29 1104 ILE A O 1
ATOM 766 N N . CYS A 1 95 ? 9.642 -5.268 16.648 1.00 4.31 1105 CYS A N 1
ATOM 767 C CA . CYS A 1 95 ? 8.398 -4.958 17.357 1.00 4.43 1105 CYS A CA 1
ATOM 768 C C . CYS A 1 95 ? 7.203 -5.665 16.705 1.00 4.27 1105 CYS A C 1
ATOM 769 O O . CYS A 1 95 ? 6.340 -6.230 17.372 1.00 4.75 1105 CYS A O 1
ATOM 772 N N . LEU A 1 96 ? 7.129 -5.609 15.375 1.00 4.32 1106 LEU A N 1
ATOM 773 C CA . LEU A 1 96 ? 6.032 -6.255 14.667 1.00 4.33 1106 LEU A CA 1
ATOM 774 C C . LEU A 1 96 ? 6.031 -7.767 14.930 1.00 4.68 1106 LEU A C 1
ATOM 775 O O . LEU A 1 96 ? 4.982 -8.347 15.196 1.00 5.17 1106 LEU A O 1
ATOM 780 N N . ARG A 1 97 ? 7.213 -8.396 14.887 1.00 4.65 1107 ARG A N 1
ATOM 781 C CA . ARG A 1 97 ? 7.287 -9.817 15.181 1.00 5.01 1107 ARG A CA 1
ATOM 782 C C . ARG A 1 97 ? 6.806 -10.123 16.597 1.00 4.94 1107 ARG A C 1
ATOM 783 O O . ARG A 1 97 ? 6.047 -11.068 16.839 1.00 5.37 1107 ARG A O 1
ATOM 798 N N . GLU A 1 98 ? 7.262 -9.312 17.560 1.00 4.93 1108 GLU A N 1
ATOM 799 C CA . GLU A 1 98 ? 6.915 -9.517 18.962 1.00 5.45 1108 GLU A CA 1
ATOM 800 C C . GLU A 1 98 ? 5.428 -9.476 19.214 1.00 6.25 1108 GLU A C 1
ATOM 801 O O . GLU A 1 98 ? 4.962 -10.073 20.168 1.00 8.36 1108 GLU A O 1
ATOM 811 N N . ASN A 1 99 ? 4.694 -8.778 18.317 1.00 6.38 1109 ASN A N 1
ATOM 812 C CA . ASN A 1 99 ? 3.274 -8.559 18.516 1.00 6.70 1109 ASN A CA 1
ATOM 813 C C . ASN A 1 99 ? 2.370 -9.289 17.526 1.00 6.58 1109 ASN A C 1
ATOM 814 O O . ASN A 1 99 ? 1.174 -9.016 17.434 1.00 7.14 1109 ASN A O 1
ATOM 819 N N . LEU A 1 100 ? 2.931 -10.301 16.867 1.00 6.78 1110 LEU A N 1
ATOM 820 C CA . LEU A 1 100 ? 2.119 -11.085 15.934 1.00 6.34 1110 LEU A CA 1
ATOM 821 C C . LEU A 1 100 ? 0.930 -11.722 16.604 1.00 5.95 1110 LEU A C 1
ATOM 822 O O . LEU A 1 100 ? -0.109 -11.896 15.984 1.00 7.60 1110 LEU A O 1
ATOM 827 N N . ASP A 1 101 ? 1.053 -12.093 17.888 1.00 6.11 1111 ASP A N 1
ATOM 828 C CA . ASP A 1 101 ? -0.070 -12.791 18.544 1.00 6.90 1111 ASP A CA 1
ATOM 829 C C . ASP A 1 101 ? -1.270 -11.886 18.784 1.00 6.72 1111 ASP A C 1
ATOM 830 O O . ASP A 1 101 ? -2.321 -12.448 19.094 1.00 7.89 1111 ASP A O 1
ATOM 839 N N . THR A 1 102 ? -1.175 -10.574 18.585 1.00 6.29 1112 THR A N 1
ATOM 840 C CA . THR A 1 102 ? -2.333 -9.712 18.672 1.00 6.25 1112 THR A CA 1
ATOM 841 C C . THR A 1 102 ? -2.618 -8.996 17.333 1.00 5.95 1112 THR A C 1
ATOM 842 O O . THR A 1 102 ? -3.467 -8.090 17.302 1.00 6.92 1112 THR A O 1
ATOM 846 N N . TYR A 1 103 ? -1.993 -9.376 16.251 1.00 6.13 1113 TYR A N 1
ATOM 847 C CA . TYR A 1 103 ? -2.288 -8.797 14.949 1.00 6.41 1113 TYR A CA 1
ATOM 848 C C . TYR A 1 103 ? -3.775 -9.013 14.688 1.00 6.19 1113 TYR A C 1
ATOM 8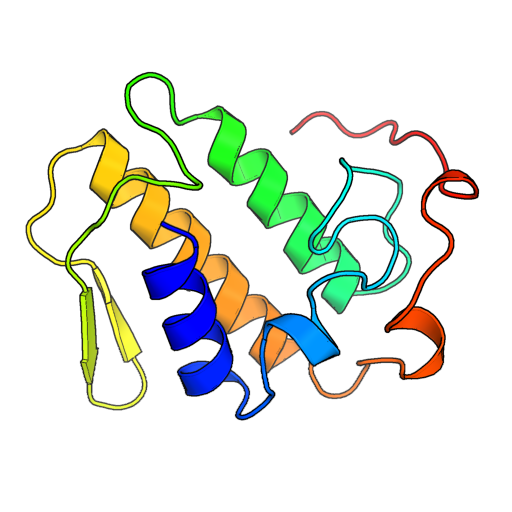49 O O . TYR A 1 103 ? -4.239 -10.152 14.711 1.00 7.85 1113 TYR A O 1
ATOM 858 N N . ASN A 1 104 ? -4.515 -7.923 14.383 1.00 7.00 1114 ASN A N 1
ATOM 859 C CA . ASN A 1 104 ? -5.959 -7.981 14.194 1.00 7.18 1114 ASN A CA 1
ATOM 860 C C . ASN A 1 104 ? -6.281 -7.791 12.718 1.00 7.04 1114 ASN A C 1
ATOM 861 O O . ASN A 1 104 ? -6.100 -6.707 12.146 1.00 7.51 1114 ASN A O 1
ATOM 866 N N . LYS A 1 105 ? -6.800 -8.829 12.103 1.00 7.63 1115 LYS A N 1
ATOM 867 C CA . LYS A 1 105 ? -7.114 -8.751 10.677 1.00 8.09 1115 LYS A CA 1
ATOM 868 C C . LYS A 1 105 ? -8.086 -7.624 10.389 1.00 7.69 1115 LYS A C 1
ATOM 869 O O . LYS A 1 105 ? -8.013 -7.070 9.271 1.00 8.41 1115 LYS A O 1
ATOM 875 N N . SER A 1 106 ? -9.000 -7.310 11.254 1.00 8.11 1116 SER A N 1
ATOM 876 C CA . SER A 1 106 ? -9.930 -6.219 11.066 1.00 8.38 1116 SER A CA 1
ATOM 877 C C . SER A 1 106 ? -9.267 -4.856 10.983 1.00 7.53 1116 SER A C 1
ATOM 878 O O . SER A 1 106 ? -9.870 -3.923 10.423 1.00 9.61 1116 SER A O 1
ATOM 882 N N . PHE A 1 107 ? -8.092 -4.698 11.512 1.00 6.51 1117 PHE A N 1
ATOM 883 C CA . PHE A 1 107 ? -7.317 -3.483 11.479 1.00 6.59 1117 PHE A CA 1
ATOM 884 C C . PHE A 1 107 ? -6.408 -3.389 10.267 1.00 6.09 1117 PHE A C 1
ATOM 885 O O . PHE A 1 107 ? -5.835 -2.319 10.017 1.00 6.40 1117 PHE A O 1
ATOM 893 N N . ARG A 1 108 ? -6.266 -4.447 9.503 1.00 6.30 1118 ARG A N 1
ATOM 894 C CA . ARG A 1 108 ? -5.335 -4.487 8.367 1.00 6.13 1118 ARG A CA 1
ATOM 895 C C . ARG A 1 108 ? -5.588 -3.373 7.363 1.00 6.23 1118 ARG A C 1
ATOM 896 O O . ARG A 1 108 ? -4.652 -2.747 6.898 1.00 6.27 1118 ARG A O 1
ATOM 904 N N . TYR A 1 109 ? -6.850 -3.178 7.007 1.00 6.85 1119 TYR A N 1
ATOM 905 C CA . TYR A 1 109 ? -7.223 -2.133 6.072 1.00 7.18 1119 TYR A CA 1
ATOM 906 C C . TYR A 1 109 ? -8.090 -1.146 6.859 1.00 7.55 1119 TYR A C 1
ATOM 907 O O . TYR A 1 109 ? -9.295 -1.350 6.999 1.00 9.01 1119 TYR A O 1
ATOM 916 N N . HIS A 1 110 ? -7.488 -0.121 7.443 1.00 9.06 1120 HIS A N 1
ATOM 917 C CA . HIS A 1 110 ? -8.148 0.737 8.407 1.00 9.26 1120 HIS A CA 1
ATOM 918 C C . HIS A 1 110 ? -8.484 2.114 7.901 1.00 11.00 1120 HIS A C 1
ATOM 919 O O . HIS A 1 110 ? -7.689 2.692 7.150 1.00 12.38 1120 HIS A O 1
ATOM 926 N N . LEU A 1 111 ? -9.649 2.663 8.286 1.00 11.86 1121 LEU A N 1
ATOM 927 C CA . LEU A 1 111 ? -10.050 4.022 7.959 1.00 13.96 1121 LEU A CA 1
ATOM 928 C C . LEU A 1 111 ? -9.263 5.043 8.739 1.00 14.21 1121 LEU A C 1
ATOM 929 O O . LEU A 1 111 ? -9.639 5.470 9.824 1.00 15.54 1121 LEU A O 1
ATOM 934 N N . LYS A 1 112 ? -8.101 5.437 8.212 1.00 14.67 1122 LYS A N 1
ATOM 935 C CA . LYS A 1 112 ? -7.218 6.353 8.942 1.00 17.97 1122 LYS A CA 1
ATOM 936 C C . LYS A 1 112 ? -7.836 7.696 9.304 1.00 17.22 1122 LYS A C 1
ATOM 937 O O . LYS A 1 112 ? -7.521 8.188 10.385 1.00 16.58 1122 LYS A O 1
ATOM 943 N N . PRO A 1 113 ? -8.707 8.293 8.503 1.00 17.20 1123 PRO A N 1
ATOM 944 C CA . PRO A 1 113 ? -9.291 9.552 8.963 1.00 19.28 1123 PRO A CA 1
ATOM 945 C C . PRO A 1 113 ? -10.107 9.447 10.255 1.00 18.98 1123 PRO A C 1
ATOM 946 O O . PRO A 1 113 ? -10.345 10.470 10.913 1.00 21.69 1123 PRO A O 1
ATOM 950 N N . SER A 1 114 ? -10.565 8.257 10.617 1.00 18.29 1124 SER A N 1
ATOM 951 C CA . SER A 1 114 ? -11.330 8.011 11.849 1.00 19.56 1124 SER A CA 1
ATOM 952 C C . SER A 1 114 ? -10.465 7.978 13.083 1.00 17.63 1124 SER A C 1
ATOM 953 O O . SER A 1 114 ? -10.974 7.951 14.216 1.00 22.28 1124 SER A O 1
ATOM 956 N N . CYS A 1 115 ? -9.137 8.009 12.843 1.00 15.45 1125 CYS A N 1
ATOM 957 C CA . CYS A 1 115 ? -8.220 7.986 13.940 1.00 15.72 1125 CYS A CA 1
ATOM 958 C C . CYS A 1 115 ? -8.193 9.305 14.692 1.00 15.26 1125 CYS A C 1
ATOM 959 O O . CYS A 1 115 ? -8.509 10.389 14.148 1.00 19.01 1125 CYS A O 1
ATOM 962 N N . LYS A 1 116 ? -7.801 9.176 15.992 1.00 17.20 1128 LYS A N 1
ATOM 963 C CA . LYS A 1 116 ? -7.789 10.268 16.968 1.00 17.26 1128 LYS A CA 1
ATOM 964 C C . LYS A 1 116 ? -6.429 10.906 17.097 1.00 14.26 1128 LYS A C 1
ATOM 965 O O . LYS A 1 116 ? -5.408 10.222 17.074 1.00 12.21 1128 LYS A O 1
ATOM 971 N N . LYS A 1 117 ? -6.443 12.199 17.269 1.00 12.68 1129 LYS A N 1
ATOM 972 C CA . LYS A 1 117 ? -5.202 12.920 17.461 1.00 9.78 1129 LYS A CA 1
ATOM 973 C C . LYS A 1 117 ? -4.470 12.435 18.694 1.00 8.34 1129 LYS A C 1
ATOM 974 O O . LYS A 1 117 ? -5.052 12.379 19.781 1.00 10.50 1129 LYS A O 1
ATOM 980 N N . THR A 1 118 ? -3.190 12.167 18.580 1.00 7.89 1130 THR A N 1
ATOM 981 C CA . THR A 1 118 ? -2.365 11.842 19.710 1.00 7.65 1130 THR A CA 1
ATOM 982 C C . THR A 1 118 ? -2.066 13.049 20.570 1.00 7.16 1130 THR A C 1
ATOM 983 O O . THR A 1 118 ? -1.893 14.142 20.071 1.00 8.41 1130 THR A O 1
ATOM 987 N N . SER A 1 119 ? -1.976 12.805 21.880 1.00 7.83 1131 SER A N 1
ATOM 988 C CA . SER A 1 119 ? -1.496 13.768 22.845 1.00 7.85 1131 SER A CA 1
ATOM 989 C C . SER A 1 119 ? -0.023 13.535 23.224 1.00 8.37 1131 SER A C 1
ATOM 990 O O A SER A 1 119 ? 0.527 14.257 24.052 0.07 6.46 1131 SER A O 1
ATOM 991 O O B SER A 1 119 ? 0.507 14.265 24.028 0.93 11.14 1131 SER A O 1
ATOM 994 N N . GLU A 1 120 ? 0.603 12.526 22.628 1.00 8.99 1132 GLU A N 1
ATOM 995 C CA . GLU A 1 120 ? 1.970 12.124 22.920 1.00 10.00 1132 GLU A CA 1
ATOM 996 C C . GLU A 1 120 ? 2.981 12.759 22.029 1.00 10.00 1132 GLU A C 1
ATOM 997 O O . GLU A 1 120 ? 2.901 12.588 20.779 1.00 15.47 1132 GLU A O 1
ATOM 1003 N N . GLN A 1 121 ? 3.994 13.457 22.580 1.00 11.42 1133 GLN A N 1
ATOM 1004 C CA . GLN A 1 121 ? 5.102 13.952 21.812 1.00 12.01 1133 GLN A CA 1
ATOM 1005 C C . GLN A 1 121 ? 5.996 12.788 21.452 1.00 12.78 1133 GLN A C 1
ATOM 1006 O O . GLN A 1 121 ? 6.052 11.794 22.171 1.00 14.11 1133 GLN A O 1
ATOM 1012 N N . CYS A 1 122 ? 6.708 12.859 20.373 1.00 14.68 1134 CYS A N 1
ATOM 1013 C CA . CYS A 1 122 ? 7.690 11.775 20.033 1.00 20.22 1134 CYS A CA 1
ATOM 1014 C C . CYS A 1 122 ? 8.839 11.899 21.002 1.00 31.58 1134 CYS A C 1
ATOM 1015 O O . CYS A 1 122 ? 9.523 11.185 21.118 1.00 39.46 1134 CYS A O 1
#

GO terms:
  GO:0005576 extracellular region (C, EXP)

Nearest PDB structures (foldseek):
  1mc2-assembly1_A  TM=1.008E+00  e=5.944E-24  Deinagkistrodon acutus
  1mg6-assembly1_A  TM=1.005E+00  e=1.328E-22  Deinagkistrodon acutus
  1qll-assembly1_B  TM=9.938E-01  e=2.465E-19  Bothrops pirajai
  5vfn-assembly1_A  TM=9.857E-01  e=2.616E-19  Bothrops pauloensis
  2aoz-assembly1_A  TM=9.930E-01  e=1.994E-18  Metlapilcoatlus nummifer

B-factor: mean 12.2, std 9.43, range [3.93, 60.99]

Organism: Deinagkistrodon acutus (NCBI:txid36307)

InterPro domains:
  IPR001211 Phospholipase A2 [PR00389] (18-28)
  IPR001211 Phospholipase A2 [PR00389] (33-51)
  IPR001211 Phospholipase A2 [PR00389] (52-70)
  IPR001211 Phospholipase A2 [PR00389] (79-93)
  IPR001211 Phospholipase A2 [PR00389] (97-113)
  IPR001211 Phospholipase A2 [PTHR11716] (5-136)
  IPR016090 Phospholipase A2-like, central domain [PF00068] (18-123)
  IPR016090 Phospholipase A2-like, central domain [SM00085] (17-132)
  IPR016090 Phospholipase A2-like, central domain [cd00125] (17-131)
  IPR033112 Phospholipase A2, aspartic acid active site [PS00119] (101-111)
  IPR033113 Phospholipase A2, histidine active site [PS00118] (59-66)
  IPR036444 Phospholipase A2 domain superfamily [G3DSA:1.20.90.10] (17-137)
  IPR036444 Phospholipase A2 domain superfamily [SSF48619] (17-138)

Foldseek 3Di:
DVVVLQVLLCLLAVDRCCQQFCAFAQAGNPDHHFDGDDQLNVLRNQLRLLLVPLPPDDLVDDDADWDCPPNAIGGDDDDVSVSSSSVSSRSSSNSNNVCVVPRDPVRSHDDNVPGHHDPDDD